Protein 1OSD (pdb70)

Secondary structure (DSSP, 8-state):
-EEEEEEE-TT--STTHHHHHHHHHHTSTTEEEEEEETTTTEEEEEEETTT--HHHHHHHHHHTT---EE--/-EEEEEEE-TT--STTHHHHHHHHHHTSTTEEEEEEETTTTEEEEEEETTT--HHHHHHHHHHHT---EE--

Radius of gyration: 18.26 Å; Cα contacts (8 Å, |Δi|>4): 284; chains: 2; bounding box: 33×36×48 Å

Nearest PDB structures (foldseek):
  1osd-assembly2_B  TM=9.958E-01  e=1.050E-13  Cupriavidus metallidurans
  3dxs-assembly1_X  TM=9.645E-01  e=1.449E-07  Arabidopsis thaliana
  2k1r-assembly1_A  TM=9.132E-01  e=8.625E-08  unclassified
  2l3m-assembly1_A  TM=9.568E-01  e=5.131E-06  Bacillus anthracis str. Ames
  7si6-assembly1_A  TM=9.306E-01  e=1.192E-05  Xenopus tropicalis

Solvent-accessible surface area: 8517 Å² total; per-residue (Å²): 79,104,79,84,19,35,0,31,0,87,36,0,78,60,110,62,2,14,94,52,0,74,140,11,0,58,175,31,143,12,28,85,124,2,64,33,62,102,152,73,111,14,0,36,0,29,6,35,68,86,135,12,47,51,115,120,0,24,119,16,0,42,100,38,50,44,82,20,64,88,87,220,40,110,56,82,15,32,0,35,0,94,38,0,69,63,116,68,6,14,104,61,0,76,135,21,0,53,178,27,144,25,25,98,119,4,67,38,61,104,148,76,75,32,0,41,0,30,3,40,52,86,132,10,46,40,132,102,0,32,133,18,0,46,102,50,51,41,89,21,65,46,122,224

CATH classification: 3.30.70.100

Structure (mmCIF, N/CA/C/O backbone):
data_1OSD
#
_entry.id   1OSD
#
_cell.length_a   43.810
_cell.length_b   52.612
_cell.length_c   60.006
_cell.angle_alpha   90.00
_cell.angle_beta   90.00
_cell.angle_gamma   90.00
#
_symmetry.space_group_name_H-M   'P 21 21 21'
#
loop_
_entity.id
_entity.type
_entity.pdbx_description
1 polymer 'hypothetical protein MerP'
2 water water
#
loop_
_atom_site.group_PDB
_atom_site.id
_atom_site.type_symbol
_atom_site.label_atom_id
_atom_site.label_alt_id
_atom_site.label_comp_id
_atom_site.label_asym_id
_atom_site.label_entity_id
_atom_site.label_seq_id
_atom_site.pdbx_PDB_ins_code
_atom_site.Cartn_x
_atom_site.Cartn_y
_atom_site.Cartn_z
_atom_site.occupancy
_atom_site.B_iso_or_equiv
_atom_site.auth_seq_id
_atom_site.auth_comp_id
_atom_site.auth_asym_id
_atom_site.auth_atom_id
_atom_site.pdbx_PDB_model_num
ATOM 1 N N . ALA A 1 1 ? -1.063 21.454 25.563 1.00 42.77 1 ALA A N 1
ATOM 2 C CA . ALA A 1 1 ? -0.618 21.190 26.945 1.00 42.40 1 ALA A CA 1
ATOM 3 C C . ALA A 1 1 ? 0.878 21.370 27.251 1.00 43.36 1 ALA A C 1
ATOM 4 O O . ALA A 1 1 ? 1.739 20.869 26.496 1.00 39.52 1 ALA A O 1
ATOM 6 N N . THR A 1 2 ? 1.141 21.912 28.485 1.00 42.77 2 THR A N 1
ATOM 7 C CA . THR A 1 2 ? 2.457 22.093 28.994 1.00 42.65 2 THR A CA 1
ATOM 8 C C . THR A 1 2 ? 3.149 20.747 29.279 1.00 41.26 2 THR A C 1
ATOM 9 O O . THR A 1 2 ? 2.621 19.880 29.976 1.00 41.60 2 THR A O 1
ATOM 13 N N . GLN A 1 3 ? 4.323 20.621 28.723 1.00 39.32 3 GLN A N 1
ATOM 14 C CA . GLN A 1 3 ? 5.145 19.427 28.852 1.00 39.03 3 GLN A CA 1
ATOM 15 C C . GLN A 1 3 ? 6.540 19.789 29.257 1.00 37.86 3 GLN A C 1
ATOM 16 O O . GLN A 1 3 ? 7.002 20.902 28.938 1.00 36.41 3 GLN A O 1
ATOM 22 N N . THR A 1 4 ? 7.193 18.861 29.976 1.00 37.25 4 THR A N 1
ATOM 23 C CA . THR A 1 4 ? 8.568 18.968 30.346 1.00 38.05 4 THR A CA 1
ATOM 24 C C . THR A 1 4 ? 9.331 17.721 29.893 1.00 39.08 4 THR A C 1
ATOM 25 O O . THR A 1 4 ? 9.015 16.602 30.234 1.00 40.31 4 THR A O 1
ATOM 29 N N . VAL A 1 5 ? 10.367 17.949 29.107 1.00 38.50 5 VAL A N 1
ATOM 30 C CA . VAL A 1 5 ? 11.208 16.888 28.579 1.00 35.84 5 VAL A CA 1
ATOM 31 C C . VAL A 1 5 ? 12.673 17.213 28.837 1.00 36.73 5 VAL A C 1
ATOM 32 O O . VAL A 1 5 ? 13.098 18.363 28.763 1.00 38.25 5 VAL A O 1
ATOM 36 N N . THR A 1 6 ? 13.437 16.170 29.168 1.00 37.46 6 THR A N 1
ATOM 37 C CA . THR A 1 6 ? 14.854 16.202 29.274 1.00 37.71 6 THR A CA 1
ATOM 38 C C . THR A 1 6 ? 15.541 15.558 28.076 1.00 37.16 6 THR A C 1
ATOM 39 O O . THR A 1 6 ? 15.328 14.389 27.734 1.00 34.58 6 THR A O 1
ATOM 43 N N . LEU A 1 7 ? 16.526 16.295 27.571 1.00 37.50 7 LEU A N 1
ATOM 44 C CA . LEU A 1 7 ? 17.224 15.891 26.367 1.00 36.87 7 LEU A CA 1
ATOM 45 C C . LEU A 1 7 ? 18.640 15.664 26.700 1.00 36.79 7 LEU A C 1
ATOM 46 O O . LEU A 1 7 ? 19.266 16.406 27.457 1.00 36.51 7 LEU A O 1
ATOM 51 N N . SER A 1 8 ? 19.155 14.583 26.140 1.00 35.07 8 SER A N 1
ATOM 52 C CA . SER A 1 8 ? 20.571 14.257 26.202 1.00 35.31 8 SER A CA 1
ATOM 53 C C . SER A 1 8 ? 21.264 14.868 25.018 1.00 34.96 8 SER A C 1
ATOM 54 O O . SER A 1 8 ? 20.883 14.584 23.891 1.00 32.49 8 SER A O 1
ATOM 59 N N . VAL A 1 9 ? 22.366 15.586 25.265 1.00 35.97 9 VAL A N 1
ATOM 60 C CA . VAL A 1 9 ? 23.071 16.256 24.141 1.00 35.81 9 VAL A CA 1
ATOM 61 C C . VAL A 1 9 ? 24.556 15.886 24.114 1.00 34.42 9 VAL A C 1
ATOM 62 O O . VAL A 1 9 ? 25.367 16.624 24.660 1.00 36.83 9 VAL A O 1
ATOM 66 N N . PRO A 1 10 ? 24.888 14.720 23.561 1.00 37.16 10 PRO A N 1
ATOM 67 C CA . PRO A 1 10 ? 26.239 14.131 23.768 1.00 38.67 10 PRO A CA 1
ATOM 68 C C . PRO A 1 10 ? 27.391 14.963 23.242 1.00 38.01 10 PRO A C 1
ATOM 69 O O . PRO A 1 10 ? 28.518 14.881 23.744 1.00 41.14 10 PRO A O 1
ATOM 73 N N . GLY A 1 11 ? 27.121 15.786 22.234 1.00 36.73 11 GLY A N 1
ATOM 74 C CA . GLY A 1 11 ? 28.100 16.718 21.760 1.00 36.90 11 GLY A CA 1
ATOM 75 C C . GLY A 1 11 ? 28.380 18.036 22.427 1.00 35.67 11 GLY A C 1
ATOM 76 O O . GLY A 1 11 ? 29.233 18.826 21.898 1.00 35.34 11 GLY A O 1
ATOM 77 N N . MET A 1 12 ? 27.668 18.303 23.502 1.00 36.24 12 MET A N 1
ATOM 78 C CA . MET A 1 12 ? 27.776 19.490 24.318 1.00 37.13 12 MET A CA 1
ATOM 79 C C . MET A 1 12 ? 29.043 19.434 25.230 1.00 37.64 12 MET A C 1
ATOM 80 O O . MET A 1 12 ? 28.967 19.241 26.445 1.00 36.72 12 MET A O 1
ATOM 88 N N . THR A 1 13 ? 30.215 19.568 24.595 1.00 37.33 13 THR A N 1
ATOM 89 C CA . THR A 1 13 ? 31.485 19.374 25.245 1.00 38.41 13 THR A CA 1
ATOM 90 C C . THR A 1 13 ? 32.349 20.628 25.349 1.00 36.78 13 THR A C 1
ATOM 91 O O . THR A 1 13 ? 33.429 20.555 25.912 1.00 37.06 13 THR A O 1
ATOM 95 N N . CYS A 1 14 ? 31.906 21.736 24.744 1.00 35.81 14 CYS A N 1
ATOM 96 C CA . CYS A 1 14 ? 32.678 22.975 24.658 1.00 35.61 14 CYS A CA 1
ATOM 97 C C . CYS A 1 14 ? 31.977 23.930 25.628 1.00 35.15 14 CYS A C 1
ATOM 98 O O . CYS A 1 14 ? 30.738 23.782 25.841 1.00 33.03 14 CYS A O 1
ATOM 101 N N . SER A 1 15 ? 32.769 24.841 26.228 1.00 32.01 15 SER A N 1
ATOM 102 C CA . SER A 1 15 ? 32.301 25.650 27.329 1.00 33.46 15 SER A CA 1
ATOM 103 C C . SER A 1 15 ? 31.092 26.526 26.995 1.00 35.18 15 SER A C 1
ATOM 104 O O . SER A 1 15 ? 30.342 26.756 27.872 1.00 35.61 15 SER A O 1
ATOM 107 N N . ALA A 1 16 ? 30.941 26.997 25.722 1.00 34.81 16 ALA A N 1
ATOM 108 C CA . ALA A 1 16 ? 29.825 27.842 25.378 1.00 36.02 16 ALA A CA 1
ATOM 109 C C . ALA A 1 16 ? 28.588 27.026 24.788 1.00 35.27 16 ALA A C 1
ATOM 110 O O . ALA A 1 16 ? 27.557 27.573 24.518 1.00 33.72 16 ALA A O 1
ATOM 112 N N . CYS A 1 17 ? 28.816 25.756 24.544 1.00 36.01 17 CYS A N 1
ATOM 113 C CA . CYS A 1 17 ? 27.883 24.792 23.974 1.00 37.55 17 CYS A CA 1
ATOM 114 C C . CYS A 1 17 ? 26.573 24.753 24.711 1.00 38.69 17 CYS A C 1
ATOM 115 O O . CYS A 1 17 ? 25.514 24.588 24.072 1.00 36.96 17 CYS A O 1
ATOM 118 N N . PRO A 1 18 ? 26.579 24.848 26.067 1.00 39.04 18 PRO A N 1
ATOM 119 C CA . PRO A 1 18 ? 25.271 24.950 26.778 1.00 38.39 18 PRO A CA 1
ATOM 120 C C . PRO A 1 18 ? 24.440 26.109 26.227 1.00 36.70 18 PRO A C 1
ATOM 121 O O . PRO A 1 18 ? 23.226 25.969 26.008 1.00 35.45 18 PRO A O 1
ATOM 125 N N . ILE A 1 19 ? 25.094 27.229 25.982 1.00 34.35 19 ILE A N 1
ATOM 126 C CA . ILE A 1 19 ? 24.366 28.387 25.521 1.00 36.16 19 ILE A CA 1
ATOM 127 C C . ILE A 1 19 ? 23.937 28.306 24.068 1.00 35.35 19 ILE A C 1
ATOM 128 O O . ILE A 1 19 ? 22.840 28.767 23.709 1.00 35.71 19 ILE A O 1
ATOM 133 N N . THR A 1 20 ? 24.727 27.623 23.292 1.00 34.57 20 THR A N 1
ATOM 134 C CA . THR A 1 20 ? 24.441 27.384 21.922 1.00 35.07 20 THR A CA 1
ATOM 135 C C . THR A 1 20 ? 23.138 26.624 21.865 1.00 34.56 20 THR A C 1
ATOM 136 O O . THR A 1 20 ? 22.275 26.924 21.025 1.00 36.55 20 THR A O 1
ATOM 140 N N . VAL A 1 21 ? 22.995 25.652 22.732 1.00 35.20 21 VAL A N 1
ATOM 141 C CA . VAL A 1 21 ? 21.865 24.699 22.726 1.00 34.81 21 VAL A CA 1
ATOM 142 C C . VAL A 1 21 ? 20.625 25.395 23.257 1.00 36.17 21 VAL A C 1
ATOM 143 O O . VAL A 1 21 ? 19.577 25.352 22.634 1.00 37.46 21 VAL A O 1
ATOM 147 N N . LYS A 1 22 ? 20.793 26.136 24.358 1.00 35.56 22 LYS A N 1
ATOM 148 C CA . LYS A 1 22 ? 19.793 26.835 25.002 1.00 33.03 22 LYS A CA 1
ATOM 149 C C . LYS A 1 22 ? 19.190 27.795 23.966 1.00 35.17 22 LYS A C 1
ATOM 150 O O . LYS A 1 22 ? 17.975 27.791 23.785 1.00 38.37 22 LYS A O 1
ATOM 156 N N . LYS A 1 23 ? 19.998 28.638 23.335 1.00 35.77 23 LYS A N 1
ATOM 157 C CA . LYS A 1 23 ? 19.520 29.568 22.315 1.00 38.13 23 LYS A CA 1
ATOM 158 C C . LYS A 1 23 ? 18.692 28.873 21.221 1.00 38.57 23 LYS A C 1
ATOM 159 O O . LYS A 1 23 ? 17.532 29.258 20.950 1.00 35.96 23 LYS A O 1
ATOM 165 N N . ALA A 1 24 ? 19.299 27.840 20.605 1.00 35.91 24 ALA A N 1
ATOM 166 C CA . ALA A 1 24 ? 18.572 27.069 19.591 1.00 35.97 24 ALA A CA 1
ATOM 167 C C . ALA A 1 24 ? 17.227 26.558 20.022 1.00 35.28 24 ALA A C 1
ATOM 168 O O . ALA A 1 24 ? 16.206 26.775 19.307 1.00 38.68 24 ALA A O 1
ATOM 170 N N . ILE A 1 25 ? 17.076 26.092 21.254 1.00 34.70 25 ILE A N 1
ATOM 171 C CA . ILE A 1 25 ? 15.748 25.611 21.663 1.00 34.46 25 ILE A CA 1
ATOM 172 C C . ILE A 1 25 ? 14.767 26.728 21.938 1.00 34.42 25 ILE A C 1
ATOM 173 O O . ILE A 1 25 ? 13.607 26.691 21.568 1.00 30.17 25 ILE A O 1
ATOM 182 N N . SER A 1 26 ? 15.288 27.756 22.586 1.00 38.21 26 SER A N 1
ATOM 183 C CA . SER A 1 26 ? 14.487 28.839 23.080 1.00 39.83 26 SER A CA 1
ATOM 184 C C . SER A 1 26 ? 13.829 29.596 21.920 1.00 41.34 26 SER A C 1
ATOM 185 O O . SER A 1 26 ? 12.760 30.176 22.100 1.00 40.43 26 SER A O 1
ATOM 188 N N . LYS A 1 27 ? 14.489 29.603 20.753 1.00 43.64 27 LYS A N 1
ATOM 189 C CA . LYS A 1 27 ? 13.919 30.161 19.520 1.00 45.47 27 LYS A CA 1
ATOM 190 C C . LYS A 1 27 ? 12.676 29.415 19.010 1.00 44.68 27 LYS A C 1
ATOM 191 O O . LYS A 1 27 ? 11.909 29.985 18.229 1.00 45.94 27 LYS A O 1
ATOM 197 N N . VAL A 1 28 ? 12.463 28.171 19.427 1.00 41.52 28 VAL A N 1
ATOM 198 C CA . VAL A 1 28 ? 11.320 27.368 18.959 1.00 41.89 28 VAL A CA 1
ATOM 199 C C . VAL A 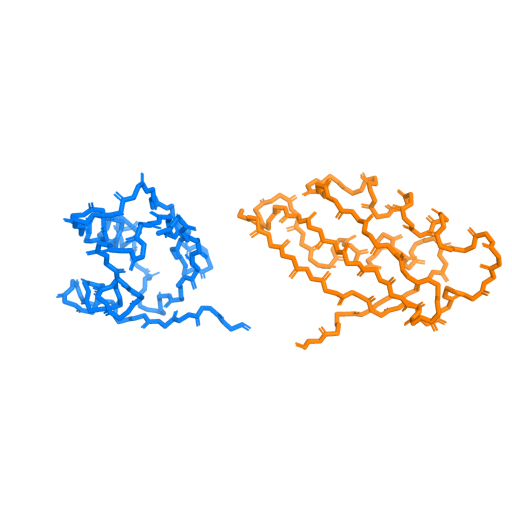1 28 ? 10.048 27.878 19.547 1.00 42.43 28 VAL A C 1
ATOM 200 O O . VAL A 1 28 ? 9.899 27.918 20.755 1.00 39.53 28 VAL A O 1
ATOM 204 N N . GLU A 1 29 ? 9.186 28.346 18.650 1.00 42.52 29 GLU A N 1
ATOM 205 C CA . GLU A 1 29 ? 7.868 28.829 19.021 1.00 42.78 29 GLU A CA 1
ATOM 206 C C . GLU A 1 29 ? 7.144 27.729 19.843 1.00 42.09 29 GLU A C 1
ATOM 207 O O . GLU A 1 29 ? 6.995 26.568 19.395 1.00 41.29 29 GLU A O 1
ATOM 213 N N . GLY A 1 30 ? 6.825 28.125 21.065 1.00 39.09 30 GLY A N 1
ATOM 214 C CA . GLY A 1 30 ? 5.943 27.350 21.919 1.00 40.70 30 GLY A CA 1
ATOM 215 C C . GLY A 1 30 ? 6.731 26.833 23.089 1.00 39.40 30 GLY A C 1
ATOM 216 O O . GLY A 1 30 ? 6.181 26.263 24.006 1.00 36.08 30 GLY A O 1
ATOM 217 N N . VAL A 1 31 ? 8.050 27.082 23.060 1.00 40.63 31 VAL A N 1
ATOM 218 C CA . VAL A 1 31 ? 8.859 26.798 24.228 1.00 39.86 31 VAL A CA 1
ATOM 219 C C . VAL A 1 31 ? 8.818 27.946 25.285 1.00 40.07 31 VAL A C 1
ATOM 220 O O . VAL A 1 31 ? 8.932 29.137 24.973 1.00 40.28 31 VAL A O 1
ATOM 224 N N . SER A 1 32 ? 8.707 27.535 26.542 1.00 39.93 32 SER A N 1
ATOM 225 C CA . SER A 1 32 ? 8.623 28.397 27.748 1.00 41.26 32 SER A CA 1
ATOM 226 C C . SER A 1 32 ? 9.890 28.583 28.540 1.00 40.90 32 SER A C 1
ATOM 227 O O . SER A 1 32 ? 10.063 29.627 29.202 1.00 40.83 32 SER A O 1
ATOM 230 N N . LYS A 1 33 ? 10.682 27.539 28.596 1.00 39.03 33 LYS A N 1
ATOM 231 C CA . LYS A 1 33 ? 11.822 27.507 29.513 1.00 41.25 33 LYS A CA 1
ATOM 232 C C . LYS A 1 33 ? 12.768 26.421 29.024 1.00 40.75 33 LYS A C 1
ATOM 233 O O . LYS A 1 33 ? 12.304 25.322 28.628 1.00 41.52 33 LYS A O 1
ATOM 239 N N . VAL A 1 34 ? 14.045 26.786 28.970 1.00 39.58 34 VAL A N 1
ATOM 240 C CA . VAL A 1 34 ? 15.146 25.891 28.720 1.00 39.77 34 VAL A CA 1
ATOM 241 C C . VAL A 1 34 ? 16.292 26.090 29.738 1.00 39.84 34 VAL A C 1
ATOM 242 O O . VAL A 1 34 ? 16.842 27.219 29.945 1.00 40.50 34 VAL A O 1
ATOM 246 N N . ASP A 1 35 ? 16.634 25.001 30.428 1.00 38.64 35 ASP A N 1
ATOM 247 C 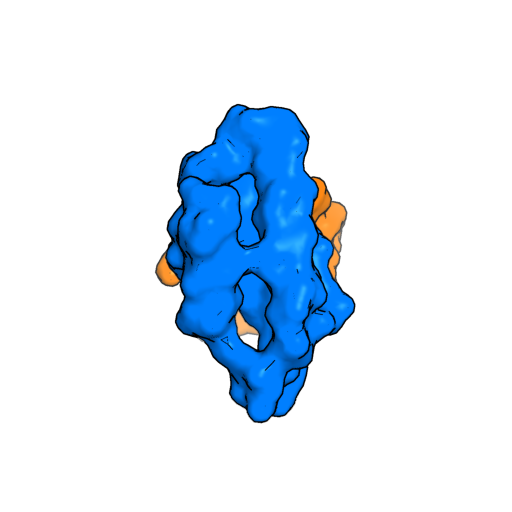CA . ASP A 1 35 ? 17.831 25.043 31.267 1.00 37.05 35 ASP A CA 1
ATOM 248 C C . ASP A 1 35 ? 18.771 23.937 30.825 1.00 35.29 35 ASP A C 1
ATOM 249 O O . ASP A 1 35 ? 18.356 22.761 30.677 1.00 34.54 35 ASP A O 1
ATOM 254 N N . VAL A 1 36 ? 20.037 24.289 30.709 1.00 34.46 36 VAL A N 1
ATOM 255 C CA . VAL A 1 36 ? 21.056 23.372 30.207 1.00 33.92 36 VAL A CA 1
ATOM 256 C C . VAL A 1 36 ? 22.052 23.088 31.283 1.00 33.70 36 VAL A C 1
ATOM 257 O O . VAL A 1 36 ? 22.420 23.999 32.022 1.00 35.44 36 VAL A O 1
ATOM 261 N N . THR A 1 37 ? 22.603 21.903 31.245 1.00 34.22 37 THR A N 1
ATOM 262 C CA . THR A 1 37 ? 23.647 21.453 32.199 1.00 35.24 37 THR A CA 1
ATOM 263 C C . THR A 1 37 ? 24.797 20.823 31.513 1.00 35.31 37 THR A C 1
ATOM 264 O O . THR A 1 37 ? 24.689 19.779 30.815 1.00 32.96 37 THR A O 1
ATOM 268 N N . PHE A 1 38 ? 25.927 21.505 31.630 1.00 34.92 38 PHE A N 1
ATOM 269 C CA . PHE A 1 38 ? 27.174 21.061 30.944 1.00 35.12 38 PHE A CA 1
ATOM 270 C C . PHE A 1 38 ? 27.627 19.675 31.482 1.00 33.99 38 PHE A C 1
ATOM 271 O O . PHE A 1 38 ? 27.945 18.763 30.708 1.00 34.45 38 PHE A O 1
ATOM 279 N N . GLU A 1 39 ? 27.618 19.515 32.796 1.00 31.49 39 GLU A N 1
ATOM 280 C CA . GLU A 1 39 ? 28.163 18.373 33.374 1.00 33.88 39 GLU A CA 1
ATOM 281 C C . GLU A 1 39 ? 27.476 17.105 32.842 1.00 35.03 39 GLU A C 1
ATOM 282 O O . GLU A 1 39 ? 28.121 16.159 32.573 1.00 34.35 39 GLU A O 1
ATOM 288 N N . THR A 1 40 ? 26.166 17.130 32.698 1.00 34.79 40 THR A N 1
ATOM 289 C CA . THR A 1 40 ? 25.414 15.924 32.359 1.00 36.55 40 THR A CA 1
ATOM 290 C C . THR A 1 40 ? 24.922 16.051 30.946 1.00 36.24 40 THR A C 1
ATOM 291 O O . THR A 1 40 ? 24.125 15.265 30.548 1.00 37.21 40 THR A O 1
ATOM 295 N N . ARG A 1 41 ? 25.454 17.006 30.189 1.00 34.88 41 ARG A N 1
ATOM 296 C CA . ARG A 1 41 ? 25.147 17.131 28.775 1.00 34.95 41 ARG A CA 1
ATOM 297 C C . ARG A 1 41 ? 23.677 16.993 28.561 1.00 35.71 41 ARG A C 1
ATOM 298 O O . ARG A 1 41 ? 23.191 16.161 27.789 1.00 33.27 41 ARG A O 1
ATOM 306 N N . GLN A 1 42 ? 22.926 17.834 29.289 1.00 36.17 42 GLN A N 1
ATOM 307 C CA . GLN A 1 42 ? 21.526 17.804 29.088 1.00 36.04 42 GLN A CA 1
ATOM 308 C C . GLN A 1 42 ? 20.816 19.155 29.026 1.00 36.95 42 GLN A C 1
ATOM 309 O O . GLN A 1 42 ? 21.425 20.203 29.358 1.00 32.44 42 GLN A O 1
ATOM 315 N N . ALA A 1 43 ? 19.620 19.157 28.427 1.00 35.29 43 ALA A N 1
ATOM 316 C CA . ALA A 1 43 ? 18.703 20.340 28.371 1.00 35.82 43 ALA A CA 1
ATOM 317 C C . ALA A 1 43 ? 17.311 19.899 28.775 1.00 36.68 43 ALA A C 1
ATOM 318 O O . ALA A 1 43 ? 16.811 18.861 28.238 1.00 39.38 43 ALA A O 1
ATOM 320 N N . VAL A 1 44 ? 16.673 20.650 29.723 1.00 36.10 44 VAL A N 1
ATOM 321 C CA . VAL A 1 44 ? 15.335 20.402 30.250 1.00 38.44 44 VAL A CA 1
ATOM 322 C C . VAL A 1 44 ? 14.437 21.522 29.667 1.00 38.01 44 VAL A C 1
ATOM 323 O O . VAL A 1 44 ? 14.674 22.734 29.917 1.00 35.61 44 VAL A O 1
ATOM 327 N N . VAL A 1 45 ? 13.450 21.116 28.854 1.00 38.83 45 VAL A N 1
ATOM 328 C CA . VAL A 1 45 ? 12.657 22.035 28.036 1.00 37.62 45 VAL A CA 1
ATOM 329 C C . VAL A 1 45 ? 11.243 21.895 28.431 1.00 38.41 45 VAL A C 1
ATOM 330 O O . VAL A 1 45 ? 10.696 20.795 28.451 1.00 39.36 45 VAL A O 1
ATOM 334 N N . THR A 1 46 ? 10.656 23.028 28.803 1.00 38.22 46 THR A N 1
ATOM 335 C CA . THR A 1 46 ? 9.229 23.144 29.125 1.00 36.81 46 THR A CA 1
ATOM 336 C C . THR A 1 46 ? 8.548 23.861 27.918 1.00 36.79 46 THR A C 1
ATOM 337 O O . THR A 1 46 ? 8.994 24.906 27.431 1.00 32.82 46 THR A O 1
ATOM 341 N N . PHE A 1 47 ? 7.524 23.221 27.410 1.00 35.63 47 PHE A N 1
ATOM 342 C CA . PHE A 1 47 ? 6.966 23.676 26.151 1.00 36.80 47 PHE A CA 1
ATOM 343 C C . PHE A 1 47 ? 5.486 23.295 26.030 1.00 35.94 47 PHE A C 1
ATOM 344 O O . PHE A 1 47 ? 4.942 22.382 26.756 1.00 34.03 47 PHE A O 1
ATOM 352 N N . ASP A 1 48 ? 4.846 23.951 25.043 1.00 37.31 48 ASP A N 1
ATOM 353 C CA . ASP A 1 48 ? 3.464 23.639 24.751 1.00 36.30 48 ASP A CA 1
ATOM 354 C C . ASP A 1 48 ? 3.295 22.703 23.582 1.00 37.58 48 ASP A C 1
ATOM 355 O O . ASP A 1 48 ? 3.656 23.074 22.478 1.00 38.01 48 ASP A O 1
ATOM 360 N N . ASP A 1 49 ? 2.780 21.495 23.850 1.00 36.84 49 ASP A N 1
ATOM 361 C CA . ASP A 1 49 ? 2.727 20.389 22.922 1.00 38.46 49 ASP A CA 1
ATOM 362 C C . ASP A 1 49 ? 1.654 20.527 21.829 1.00 37.76 49 ASP A C 1
ATOM 363 O O . ASP A 1 49 ? 1.645 19.758 20.857 1.00 35.53 49 ASP A O 1
ATOM 368 N N . ALA A 1 50 ? 0.829 21.577 21.984 1.00 36.08 50 ALA A N 1
ATOM 369 C CA . ALA A 1 50 ? -0.027 22.052 20.963 1.00 37.03 50 ALA A CA 1
ATOM 370 C C . ALA A 1 50 ? 0.679 22.920 19.970 1.00 37.38 50 ALA A C 1
ATOM 371 O O . ALA A 1 50 ? 0.076 23.182 18.911 1.00 39.78 50 ALA A O 1
ATOM 373 N N . LYS A 1 51 ? 1.844 23.448 20.332 1.00 35.90 51 LYS A N 1
ATOM 374 C CA . LYS A 1 51 ? 2.610 24.404 19.496 1.00 37.24 51 LYS A CA 1
ATOM 375 C C . LYS A 1 51 ? 3.849 23.809 18.896 1.00 37.49 51 LYS A C 1
ATOM 376 O O . LYS A 1 51 ? 4.328 24.275 17.807 1.00 39.16 51 LYS A O 1
ATOM 386 N N . THR A 1 52 ? 4.424 22.828 19.600 1.00 36.89 52 THR A N 1
ATOM 387 C CA . THR A 1 52 ? 5.621 22.179 19.136 1.00 36.46 52 THR A CA 1
ATOM 388 C C . THR A 1 52 ? 5.750 20.780 19.706 1.00 36.63 52 THR A C 1
ATOM 389 O O . THR A 1 52 ? 4.840 20.302 20.404 1.00 35.77 52 THR A O 1
ATOM 393 N N . SER A 1 53 ? 6.855 20.095 19.405 1.00 36.61 53 SER A N 1
ATOM 394 C CA . SER A 1 53 ? 7.009 18.701 19.855 1.00 36.83 53 SER A CA 1
ATOM 395 C C . SER A 1 53 ? 8.441 18.322 20.059 1.00 36.57 53 SER A C 1
ATOM 396 O O . SER A 1 53 ? 9.345 19.079 19.700 1.00 36.07 53 SER A O 1
ATOM 399 N N . VAL A 1 54 ? 8.679 17.153 20.635 1.00 36.76 54 VAL A N 1
ATOM 400 C CA . VAL A 1 54 ? 10.017 16.718 20.967 1.00 38.84 54 VAL A CA 1
ATOM 401 C C . VAL A 1 54 ? 10.863 16.595 19.717 1.00 39.66 54 VAL A C 1
ATOM 402 O O . VAL A 1 54 ? 12.074 16.937 19.759 1.00 41.65 54 VAL A O 1
ATOM 406 N N . GLN A 1 55 ? 10.260 16.130 18.615 1.00 40.09 55 GLN A N 1
ATOM 407 C CA . GLN A 1 55 ? 10.967 16.032 17.365 1.00 41.04 55 GLN A CA 1
ATOM 408 C C . GLN A 1 55 ? 11.404 17.380 16.818 1.00 39.24 55 GLN A C 1
ATOM 409 O O . GLN A 1 55 ? 12.479 17.501 16.294 1.00 36.60 55 GLN A O 1
ATOM 415 N N . LYS A 1 56 ? 10.569 18.409 16.962 1.00 38.17 56 LYS A N 1
ATOM 416 C CA . LYS A 1 56 ? 10.946 19.720 16.523 1.00 37.41 56 LYS A CA 1
ATOM 417 C C . LYS A 1 56 ? 12.048 20.262 17.403 1.00 35.79 56 LYS A C 1
ATOM 418 O O . LYS A 1 56 ? 12.868 21.023 16.959 1.00 33.21 56 LYS A O 1
ATOM 424 N N . LEU A 1 57 ? 12.054 19.942 18.685 1.00 35.77 57 LEU A N 1
ATOM 425 C CA . LEU A 1 57 ? 13.153 20.316 19.565 1.00 35.56 57 LEU A CA 1
ATOM 426 C C . LEU A 1 57 ? 14.514 19.646 19.231 1.00 35.40 57 LEU A C 1
ATOM 427 O O . LEU A 1 57 ? 15.611 20.259 19.175 1.00 30.12 57 LEU A O 1
ATOM 432 N N . THR A 1 58 ? 14.436 18.350 19.001 1.00 37.30 58 THR A N 1
ATOM 433 C CA . THR A 1 58 ? 15.664 17.619 18.698 1.00 36.98 58 THR A CA 1
ATOM 434 C C . THR A 1 58 ? 16.145 18.024 17.286 1.00 37.87 58 THR A C 1
ATOM 435 O O . THR A 1 58 ? 17.374 18.050 17.046 1.00 38.34 58 THR A O 1
ATOM 439 N N . LYS A 1 59 ? 15.229 18.416 16.376 1.00 38.63 59 LYS A N 1
ATOM 440 C CA . LYS A 1 59 ? 15.679 19.004 15.103 1.00 36.72 59 LYS A CA 1
ATOM 441 C C . LYS A 1 59 ? 16.356 20.328 15.393 1.00 36.84 59 LYS A C 1
ATOM 442 O O . LYS A 1 59 ? 17.390 20.609 14.874 1.00 38.52 59 LYS A O 1
ATOM 448 N N . ALA A 1 60 ? 15.821 21.189 16.237 1.00 36.41 60 ALA A N 1
ATOM 449 C CA . ALA A 1 60 ? 16.495 22.453 16.429 1.00 37.34 60 ALA A CA 1
ATOM 450 C C . ALA A 1 60 ? 17.969 22.282 16.901 1.00 36.15 60 ALA A C 1
ATOM 451 O O . ALA A 1 60 ? 18.876 23.113 16.589 1.00 34.31 60 ALA A O 1
ATOM 453 N N . THR A 1 61 ? 18.188 21.312 17.815 1.00 35.87 61 THR A N 1
ATOM 454 C CA . THR A 1 61 ? 19.528 21.105 18.416 1.00 35.67 61 THR A CA 1
ATOM 455 C C . THR A 1 61 ? 20.455 20.550 17.349 1.00 35.08 61 THR A C 1
ATOM 456 O O . THR A 1 61 ? 21.622 21.027 17.192 1.00 31.69 61 THR A O 1
ATOM 460 N N . ALA A 1 62 ? 19.919 19.629 16.537 1.00 33.61 62 ALA A N 1
ATOM 461 C CA . ALA A 1 62 ? 20.818 18.981 15.522 1.00 33.98 62 ALA A CA 1
ATOM 462 C C . ALA A 1 62 ? 21.235 20.029 14.502 1.00 34.39 62 ALA A C 1
ATOM 463 O O . ALA A 1 62 ? 22.420 20.155 14.136 1.00 35.75 62 ALA A O 1
ATOM 465 N N . ASP A 1 63 ? 20.297 20.894 14.147 1.00 36.14 63 ASP A N 1
ATOM 466 C CA . ASP A 1 63 ? 20.570 22.026 13.248 1.00 36.35 63 ASP A CA 1
ATOM 467 C C . ASP A 1 63 ? 21.726 22.876 13.744 1.00 36.73 63 ASP A C 1
ATOM 468 O O . ASP A 1 63 ? 22.647 23.297 12.968 1.00 37.45 63 ASP A O 1
ATOM 473 N N . ALA A 1 64 ? 21.731 23.113 15.064 1.00 32.38 64 ALA A N 1
ATOM 474 C CA . ALA A 1 64 ? 22.747 23.903 15.637 1.00 33.37 64 ALA A CA 1
ATOM 475 C C . ALA A 1 64 ? 24.049 23.149 15.839 1.00 32.33 64 ALA A C 1
ATOM 476 O O . ALA A 1 64 ? 25.018 23.751 16.323 1.00 33.84 64 ALA A O 1
ATOM 478 N N . GLY A 1 65 ? 24.046 21.837 15.557 1.00 33.86 65 GLY A N 1
ATOM 479 C CA . GLY A 1 65 ? 25.282 21.066 15.576 1.00 34.96 65 GLY A CA 1
ATOM 480 C C . GLY A 1 65 ? 25.302 19.930 16.557 1.00 34.76 65 GLY A C 1
ATOM 481 O O . GLY A 1 65 ? 26.236 19.129 16.504 1.00 37.37 65 GLY A O 1
ATOM 482 N N . TYR A 1 66 ? 24.269 19.833 17.427 1.00 34.76 66 TYR A N 1
ATOM 483 C CA . TYR A 1 66 ? 24.252 19.012 18.589 1.00 32.98 66 TYR A CA 1
ATOM 484 C C . TYR A 1 66 ? 22.952 18.186 18.647 1.00 34.49 66 TYR A C 1
ATOM 485 O O . TYR A 1 66 ? 22.000 18.495 19.386 1.00 34.02 66 TYR A O 1
ATOM 494 N N . PRO A 1 67 ? 22.921 17.115 17.842 1.00 36.44 67 PRO A N 1
ATOM 495 C CA . PRO A 1 67 ? 21.799 16.182 17.808 1.00 38.02 67 PRO A CA 1
ATOM 496 C C . PRO A 1 67 ? 21.442 15.717 19.231 1.00 37.20 67 PRO A C 1
ATOM 497 O O . PRO A 1 67 ? 22.356 15.612 19.994 1.00 38.73 67 PRO A O 1
ATOM 501 N N . SER A 1 68 ? 20.175 15.447 19.539 1.00 36.83 68 SER A N 1
ATOM 502 C CA . SER A 1 68 ? 19.796 15.036 20.883 1.00 34.33 68 SER A CA 1
ATOM 503 C C . SER A 1 68 ? 18.660 14.031 20.805 1.00 34.37 68 SER A C 1
ATOM 504 O O . SER A 1 68 ? 18.177 13.794 19.757 1.00 36.65 68 SER A O 1
ATOM 507 N N . SER A 1 69 ? 18.354 13.374 21.921 1.00 35.07 69 SER A N 1
ATOM 508 C CA . SER A 1 69 ? 17.303 12.387 22.137 1.00 34.45 69 SER A CA 1
ATOM 509 C C . SER A 1 69 ? 16.795 12.585 23.551 1.00 34.87 69 SER A C 1
ATOM 510 O O . SER A 1 69 ? 17.402 13.225 24.342 1.00 33.09 69 SER A O 1
ATOM 513 N N . VAL A 1 70 ? 15.667 11.985 23.872 1.00 36.59 70 VAL A N 1
ATOM 514 C CA . VAL A 1 70 ? 15.091 11.960 25.267 1.00 38.10 70 VAL A CA 1
ATOM 515 C C . VAL A 1 70 ? 16.079 11.241 26.137 1.00 39.01 70 VAL A C 1
ATOM 516 O O . VAL A 1 70 ? 16.583 10.224 25.726 1.00 36.14 70 VAL A O 1
ATOM 520 N N . LYS A 1 71 ? 16.367 11.795 27.319 1.00 39.52 71 LYS A N 1
ATOM 521 C CA . LYS A 1 71 ? 17.234 11.227 28.256 1.00 40.64 71 LYS A CA 1
ATOM 522 C C . LYS A 1 71 ? 16.795 9.801 28.623 1.00 40.83 71 LYS A C 1
ATOM 523 O O . LYS A 1 71 ? 15.588 9.525 28.751 1.00 40.61 71 LYS A O 1
ATOM 533 N N . GLN A 1 72 ? 17.777 8.920 28.796 1.00 40.34 72 GLN A N 1
ATOM 534 C CA . GLN A 1 72 ? 17.470 7.532 29.126 1.00 42.02 72 GLN A CA 1
ATOM 535 C C . GLN A 1 72 ? 17.168 7.283 30.608 1.00 42.34 72 GLN A C 1
ATOM 536 O O . GLN A 1 72 ? 16.423 6.336 30.949 1.00 40.63 72 GLN A O 1
ATOM 543 N N . ALA B 1 1 ? 17.689 19.717 38.646 1.00 48.26 1 ALA B N 1
ATOM 544 C CA . ALA B 1 1 ? 16.502 19.253 37.793 1.00 49.02 1 ALA B CA 1
ATOM 545 C C . ALA B 1 1 ? 15.626 18.182 38.439 1.00 48.25 1 ALA B C 1
ATOM 546 O O . ALA B 1 1 ? 16.134 17.189 38.989 1.00 48.95 1 ALA B O 1
ATOM 548 N N . THR B 1 2 ? 14.312 18.348 38.301 1.00 46.59 2 THR B N 1
ATOM 549 C CA . THR B 1 2 ? 13.371 17.492 38.987 1.00 46.36 2 THR B CA 1
ATOM 550 C C . THR B 1 2 ? 13.370 16.173 38.319 1.00 44.38 2 THR B C 1
ATOM 551 O O . THR B 1 2 ? 13.178 16.105 37.105 1.00 42.48 2 THR B O 1
ATOM 555 N N . GLN B 1 3 ? 13.447 15.127 39.129 1.00 42.88 3 GLN B N 1
ATOM 556 C CA . GLN B 1 3 ? 13.56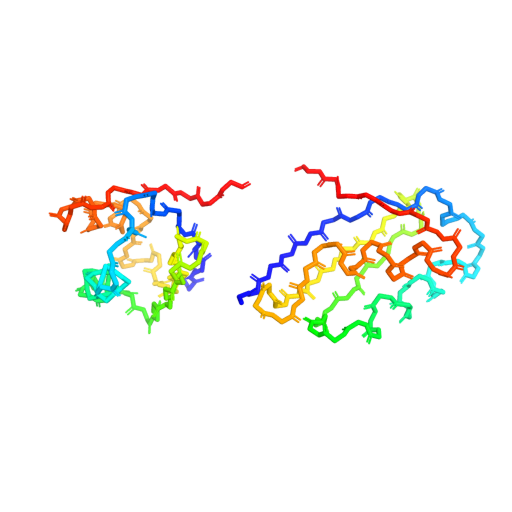3 13.738 38.604 1.00 39.98 3 GLN B CA 1
ATOM 557 C C . GLN B 1 3 ? 12.758 12.831 39.494 1.00 38.75 3 GLN B C 1
ATOM 558 O O . GLN B 1 3 ? 12.684 13.053 40.701 1.00 36.96 3 GLN B O 1
ATOM 564 N N . THR B 1 4 ? 12.072 11.862 38.916 1.00 36.42 4 THR B N 1
ATOM 565 C CA . THR B 1 4 ? 11.405 10.883 39.771 1.00 34.76 4 THR B CA 1
ATOM 566 C C . THR B 1 4 ? 12.004 9.480 39.545 1.00 34.47 4 THR B C 1
ATOM 567 O O . THR B 1 4 ? 12.232 9.034 38.338 1.00 33.98 4 THR B O 1
ATOM 571 N N . VAL B 1 5 ? 12.315 8.803 40.665 1.00 32.32 5 VAL B N 1
ATOM 572 C CA . VAL B 1 5 ? 12.838 7.446 40.608 1.00 31.67 5 VAL B CA 1
ATOM 573 C C . VAL B 1 5 ? 12.034 6.511 41.543 1.00 33.41 5 VAL B C 1
ATOM 574 O O . VAL B 1 5 ? 11.555 6.897 42.643 1.00 33.88 5 VAL B O 1
ATOM 581 N N . THR B 1 6 ? 11.873 5.270 41.098 1.00 34.35 6 THR B N 1
ATOM 582 C CA . THR B 1 6 ? 11.343 4.223 41.983 1.00 35.82 6 THR B CA 1
ATOM 583 C C . THR B 1 6 ? 12.499 3.373 42.649 1.00 34.69 6 THR B C 1
ATOM 584 O O . THR B 1 6 ? 13.381 2.794 41.920 1.00 36.19 6 THR B O 1
ATOM 588 N N . LEU B 1 7 ? 12.486 3.254 43.977 1.00 34.37 7 LEU B N 1
ATOM 589 C CA . LEU B 1 7 ? 13.447 2.454 44.684 1.00 33.97 7 LEU B CA 1
ATOM 590 C C . LEU B 1 7 ? 12.784 1.167 45.254 1.00 34.82 7 LEU B C 1
ATOM 591 O O . LEU B 1 7 ? 11.762 1.225 45.844 1.00 30.78 7 LEU B O 1
ATOM 596 N N . SER B 1 8 ? 13.401 0.016 45.042 1.00 36.76 8 SER B N 1
ATOM 597 C CA . SER B 1 8 ? 12.964 -1.232 45.671 1.00 37.19 8 SER B CA 1
ATOM 598 C C . SER B 1 8 ? 13.645 -1.258 47.026 1.00 36.38 8 SER B C 1
ATOM 599 O O . SER B 1 8 ? 14.874 -1.017 47.068 1.00 37.26 8 SER B O 1
ATOM 602 N N . VAL B 1 9 ? 12.893 -1.631 48.075 1.00 35.51 9 VAL B N 1
ATOM 603 C CA . VAL B 1 9 ? 13.392 -1.586 49.495 1.00 36.62 9 VAL B CA 1
ATOM 604 C C . VAL B 1 9 ? 12.899 -2.840 50.172 1.00 35.61 9 VAL B C 1
ATOM 605 O O . VAL B 1 9 ? 11.929 -2.811 50.859 1.00 36.90 9 VAL B O 1
ATOM 609 N N . PRO B 1 10 ? 13.510 -3.970 49.811 1.00 36.00 10 PRO B N 1
ATOM 610 C CA . PRO B 1 10 ? 12.945 -5.311 50.057 1.00 35.45 10 PRO B CA 1
ATOM 611 C C . PRO B 1 10 ? 12.855 -5.572 51.522 1.00 35.62 10 PRO B C 1
ATOM 612 O O . PRO B 1 10 ? 12.046 -6.380 51.870 1.00 37.22 10 PRO B O 1
ATOM 616 N N . GLY B 1 11 ? 13.651 -4.911 52.353 1.00 34.82 11 GLY B N 1
ATOM 617 C CA . GLY B 1 11 ? 13.528 -5.073 53.785 1.00 34.24 11 GLY B CA 1
ATOM 618 C C . GLY B 1 11 ? 12.368 -4.345 54.421 1.00 34.86 11 GLY B C 1
ATOM 619 O O . GLY B 1 11 ? 12.186 -4.426 55.695 1.00 32.49 11 GLY B O 1
ATOM 620 N N . MET B 1 12 ? 11.663 -3.523 53.612 1.00 34.37 12 MET B N 1
ATOM 621 C CA . MET B 1 12 ? 10.460 -2.739 54.141 1.00 35.17 12 MET B CA 1
ATOM 622 C C . MET B 1 12 ? 9.208 -3.577 54.361 1.00 35.00 12 MET B C 1
ATOM 623 O O . MET B 1 12 ? 8.148 -3.330 53.827 1.00 38.97 12 MET B O 1
ATOM 632 N N . THR B 1 13 ? 9.311 -4.557 55.246 1.00 36.34 13 THR B N 1
ATOM 633 C CA . THR B 1 13 ? 8.261 -5.466 55.554 1.00 31.80 13 THR B CA 1
ATOM 634 C C . THR B 1 13 ? 7.513 -5.302 56.872 1.00 34.87 13 THR B C 1
ATOM 635 O O . THR B 1 13 ? 6.400 -5.843 57.023 1.00 34.01 13 THR B O 1
ATOM 639 N N . CYS B 1 14 ? 8.044 -4.618 57.851 1.00 35.66 14 CYS B N 1
ATOM 640 C CA . CYS B 1 14 ? 7.328 -4.571 59.103 1.00 37.31 14 CYS B CA 1
ATOM 641 C C . CYS B 1 14 ? 6.234 -3.412 59.034 1.00 37.59 14 CYS B C 1
ATOM 642 O O . CYS B 1 14 ? 6.436 -2.452 58.228 1.00 38.97 14 CYS B O 1
ATOM 645 N N . SER B 1 15 ? 5.210 -3.482 59.905 1.00 36.00 15 SER B N 1
ATOM 646 C CA . SER B 1 15 ? 4.095 -2.535 60.011 1.00 35.53 15 SER B CA 1
ATOM 647 C C . SER B 1 15 ? 4.532 -1.112 59.972 1.00 36.41 15 SER B C 1
ATOM 648 O O . SER B 1 15 ? 4.038 -0.316 59.183 1.00 34.29 15 SER B O 1
ATOM 653 N N 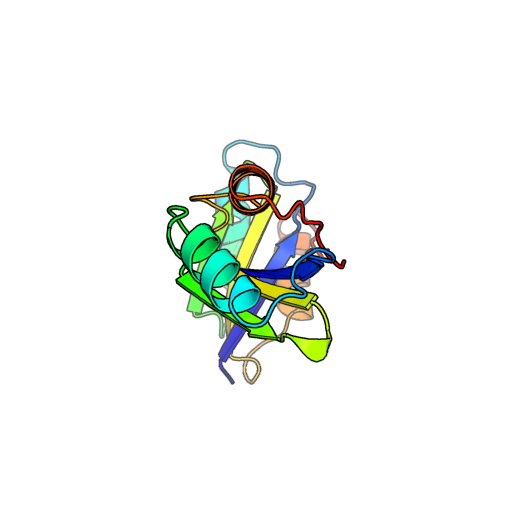. ALA B 1 16 ? 5.511 -0.817 60.809 1.00 37.16 16 ALA B N 1
ATOM 654 C CA . ALA B 1 16 ? 6.124 0.534 60.907 1.00 38.21 16 ALA B CA 1
ATOM 655 C C . ALA B 1 16 ? 7.378 0.900 60.010 1.00 36.52 16 ALA B C 1
ATOM 656 O O . ALA B 1 16 ? 7.818 2.083 59.951 1.00 33.96 16 ALA B O 1
ATOM 658 N N . CYS B 1 17 ? 7.793 -0.049 59.175 1.00 35.94 17 CYS B N 1
ATOM 659 C CA . CYS B 1 17 ? 8.903 0.096 58.248 1.00 35.41 17 CYS B CA 1
ATOM 660 C C . CYS B 1 17 ? 8.675 1.123 57.011 1.00 35.31 17 CYS B C 1
ATOM 661 O O . CYS B 1 17 ? 9.645 1.856 56.641 1.00 36.26 17 CYS B O 1
ATOM 664 N N . PRO B 1 18 ? 7.495 1.183 56.400 1.00 36.24 18 PRO B N 1
ATOM 665 C CA . PRO B 1 18 ? 7.226 2.270 55.434 1.00 36.90 18 PRO B CA 1
ATOM 666 C C . PRO B 1 18 ? 7.453 3.717 55.922 1.00 39.19 18 P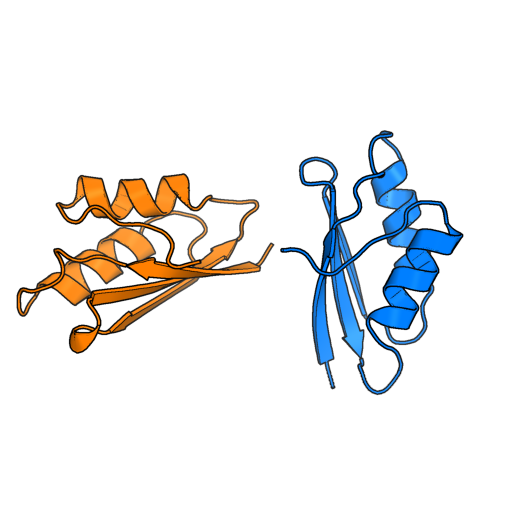RO B C 1
ATOM 667 O O . PRO B 1 18 ? 8.293 4.438 55.311 1.00 40.98 18 PRO B O 1
ATOM 671 N N . ILE B 1 19 ? 6.894 4.068 57.052 1.00 40.72 19 ILE B N 1
ATOM 672 C CA . ILE B 1 19 ? 7.023 5.378 57.603 1.00 41.12 19 ILE B CA 1
ATOM 673 C C . ILE B 1 19 ? 8.485 5.576 58.053 1.00 38.38 19 ILE B C 1
ATOM 674 O O . ILE B 1 19 ? 9.090 6.595 57.744 1.00 37.50 19 ILE B O 1
ATOM 679 N N . THR B 1 20 ? 9.133 4.547 58.511 1.00 36.32 20 THR B N 1
ATOM 680 C CA . THR B 1 20 ? 10.552 4.669 58.842 1.00 36.36 20 THR B CA 1
ATOM 681 C C . THR B 1 20 ? 11.393 5.079 57.588 1.00 37.00 20 THR B C 1
ATOM 682 O O . THR B 1 20 ? 12.108 6.099 57.547 1.00 37.34 20 THR B O 1
ATOM 686 N N . VAL B 1 21 ? 11.196 4.337 56.540 1.00 35.87 21 VAL B N 1
ATOM 687 C CA . VAL B 1 21 ? 11.866 4.604 55.297 1.00 35.92 21 VAL B CA 1
ATOM 688 C C . VAL B 1 21 ? 11.440 5.967 54.683 1.00 33.65 21 VAL B C 1
ATOM 689 O O . VAL B 1 21 ? 12.286 6.748 54.289 1.00 35.05 21 VAL B O 1
ATOM 693 N N . LYS B 1 22 ? 10.146 6.279 54.641 1.00 36.90 22 LYS B N 1
ATOM 694 C CA . LYS B 1 22 ? 9.634 7.585 54.151 1.00 36.15 22 LYS B CA 1
ATOM 695 C C . LYS B 1 22 ? 10.389 8.705 54.814 1.00 36.33 22 LYS B C 1
ATOM 696 O O . LYS B 1 22 ? 10.973 9.644 54.123 1.00 37.93 22 LYS B O 1
ATOM 702 N N . LYS B 1 23 ? 10.384 8.650 56.127 1.00 36.19 23 LYS B N 1
ATOM 703 C CA . LYS B 1 23 ? 11.038 9.704 56.960 1.00 38.94 23 LYS B CA 1
ATOM 704 C C . LYS B 1 23 ? 12.495 9.840 56.593 1.00 39.68 23 LYS B C 1
ATOM 705 O O . LYS B 1 23 ? 12.987 10.940 56.390 1.00 40.84 23 LYS B O 1
ATOM 711 N N . ALA B 1 24 ? 13.201 8.696 56.512 1.00 38.87 24 ALA B N 1
ATOM 712 C CA . ALA B 1 24 ? 14.632 8.672 56.263 1.00 38.18 24 ALA B CA 1
ATOM 713 C C . ALA B 1 24 ? 14.979 9.336 54.922 1.00 38.55 24 ALA B C 1
ATOM 714 O O . ALA B 1 24 ? 15.892 10.171 54.837 1.00 36.10 24 ALA B O 1
ATOM 716 N N . ILE B 1 25 ? 14.179 9.017 53.889 1.00 35.83 25 ILE B N 1
ATOM 717 C CA . ILE B 1 25 ? 14.412 9.579 52.573 1.00 35.08 25 ILE B CA 1
ATOM 718 C C . ILE B 1 25 ? 14.040 11.095 52.461 1.00 36.63 25 ILE B C 1
ATOM 719 O O . ILE B 1 25 ? 14.757 11.864 51.787 1.00 36.78 25 ILE B O 1
ATOM 724 N N . SER B 1 26 ? 12.880 11.486 53.041 1.00 38.48 26 SER B N 1
ATOM 725 C CA . SER B 1 26 ? 12.402 12.883 53.140 1.00 39.76 26 SER B CA 1
ATOM 726 C C . SER B 1 26 ? 13.461 13.839 53.801 1.00 40.73 26 SER B C 1
ATOM 727 O O . SER B 1 26 ? 13.605 14.995 53.466 1.00 38.37 26 SER B O 1
ATOM 730 N N . LYS B 1 27 ? 14.232 13.290 54.721 1.00 41.32 27 LYS B N 1
ATOM 731 C CA . LYS B 1 27 ? 15.326 14.042 55.337 1.00 43.31 27 LYS B CA 1
ATOM 732 C C . LYS B 1 27 ? 16.462 14.426 54.399 1.00 42.11 27 LYS B C 1
ATOM 733 O O . LYS B 1 27 ? 17.136 15.403 54.689 1.00 40.07 27 LYS B O 1
ATOM 739 N N . VAL B 1 28 ? 16.693 13.662 53.307 1.00 40.32 28 VAL B N 1
ATOM 740 C CA . VAL B 1 28 ? 17.789 13.945 52.377 1.00 40.70 28 VAL B CA 1
ATOM 741 C C . VAL B 1 28 ? 17.523 15.283 51.685 1.00 40.39 28 VAL B C 1
ATOM 742 O O . VAL B 1 28 ? 16.414 15.548 51.152 1.00 41.58 28 VAL B O 1
ATOM 746 N N . GLU B 1 29 ? 18.516 16.152 51.755 1.00 40.26 29 GLU B N 1
ATOM 747 C CA . GLU B 1 29 ? 18.336 17.463 51.186 1.00 40.95 29 GLU B CA 1
ATOM 748 C C . GLU B 1 29 ? 18.275 17.263 49.658 1.00 37.35 29 GLU B C 1
ATOM 749 O O . GLU B 1 29 ? 18.998 16.459 49.112 1.00 36.79 29 GLU B O 1
ATOM 755 N N . GLY B 1 30 ? 17.267 17.899 49.062 1.00 34.25 30 GLY B N 1
ATOM 756 C CA . GLY B 1 30 ? 17.011 17.876 47.632 1.00 37.14 30 GLY B CA 1
ATOM 757 C C . GLY B 1 30 ? 15.781 17.007 47.270 1.00 35.74 30 GLY B C 1
ATOM 758 O O . GLY B 1 30 ? 15.237 17.063 46.147 1.00 39.61 30 GLY B O 1
ATOM 759 N N . VAL B 1 31 ? 15.261 16.304 48.272 1.00 35.58 31 VAL B N 1
ATOM 760 C CA . VAL B 1 31 ? 14.096 15.420 48.085 1.00 35.04 31 VAL B CA 1
ATOM 761 C C . VAL B 1 31 ? 12.831 16.263 48.243 1.00 34.89 31 VAL B C 1
ATOM 762 O O . VAL B 1 31 ? 12.680 16.948 49.283 1.00 36.36 31 VAL B O 1
ATOM 766 N N . SER B 1 32 ? 11.987 16.265 47.216 1.00 34.09 32 SER B N 1
ATOM 767 C CA . SER B 1 32 ? 10.697 17.004 47.294 1.00 34.61 32 SER B CA 1
ATOM 768 C C . SER B 1 32 ? 9.467 16.150 47.726 1.00 37.20 32 SER B C 1
ATOM 769 O O . SER B 1 32 ? 8.659 16.620 48.478 1.00 40.18 32 SER B O 1
ATOM 774 N N . LYS B 1 33 ? 9.389 14.905 47.263 1.00 35.19 33 LYS B N 1
ATOM 775 C CA . LYS B 1 33 ? 8.282 14.010 47.543 1.00 36.95 33 LYS B CA 1
ATOM 776 C C . LYS B 1 33 ? 8.765 12.538 47.659 1.00 35.06 33 LYS B C 1
ATOM 777 O O . LYS B 1 33 ? 9.677 12.125 46.933 1.00 36.33 33 LYS B O 1
ATOM 783 N N . VAL B 1 34 ? 8.146 11.787 48.574 1.00 34.76 34 VAL B N 1
ATOM 784 C CA . VAL B 1 34 ? 8.355 10.363 48.760 1.00 33.38 34 VAL B CA 1
ATOM 785 C C . VAL B 1 34 ? 6.983 9.728 48.987 1.00 34.45 34 VAL B C 1
ATOM 786 O O . VAL B 1 34 ? 6.313 10.014 49.984 1.00 33.29 34 VAL B O 1
ATOM 790 N N . ASP B 1 35 ? 6.591 8.834 48.048 1.00 35.19 35 ASP B N 1
ATOM 791 C CA . ASP B 1 35 ? 5.372 8.002 48.166 1.00 35.51 35 ASP B CA 1
ATOM 792 C C . ASP B 1 35 ? 5.781 6.542 48.271 1.00 33.32 35 ASP B C 1
ATOM 793 O O . ASP B 1 35 ? 6.233 6.041 47.355 1.00 33.89 35 ASP B O 1
ATOM 798 N N . VAL B 1 36 ? 5.634 5.934 49.422 1.00 33.84 36 VAL B N 1
ATOM 799 C CA . VAL B 1 36 ? 5.935 4.503 49.689 1.00 35.67 36 VAL B CA 1
ATOM 800 C C . VAL B 1 36 ? 4.684 3.591 49.617 1.00 35.87 36 VAL B C 1
ATOM 801 O O . VAL B 1 36 ? 3.572 4.035 49.875 1.00 36.16 36 VAL B O 1
ATOM 805 N N . THR B 1 37 ? 4.872 2.362 49.129 1.00 36.57 37 THR B N 1
ATOM 806 C CA . THR B 1 37 ? 3.816 1.360 48.978 1.00 36.60 37 THR B CA 1
ATOM 807 C C . THR B 1 37 ? 4.340 0.103 49.719 1.00 37.57 37 THR B C 1
ATOM 808 O O . THR B 1 37 ? 5.289 -0.542 49.286 1.00 36.34 37 THR B O 1
ATOM 812 N N . PHE B 1 38 ? 3.722 -0.211 50.853 1.00 40.32 38 PHE B N 1
ATOM 813 C CA . PHE B 1 38 ? 4.038 -1.413 51.633 1.00 40.48 38 PHE B CA 1
ATOM 814 C C . PHE B 1 38 ? 4.158 -2.683 50.790 1.00 40.45 38 PHE B C 1
ATOM 815 O O . PHE B 1 38 ? 5.213 -3.348 50.811 1.00 42.32 38 PHE B O 1
ATOM 829 N N . GLU B 1 39 ? 3.057 -3.013 50.132 1.00 41.29 39 GLU B N 1
ATOM 830 C CA . GLU B 1 39 ? 2.768 -4.296 49.449 1.00 41.51 39 GLU B CA 1
ATOM 831 C C . GLU B 1 39 ? 3.874 -4.680 48.431 1.00 40.83 39 GLU B C 1
ATOM 832 O O . GLU B 1 39 ? 4.306 -5.858 48.386 1.00 35.67 39 GLU B O 1
ATOM 843 N N . THR B 1 40 ? 4.437 -3.633 47.769 1.00 39.73 40 THR B N 1
ATOM 844 C CA . THR B 1 40 ? 5.443 -3.743 46.770 1.00 40.47 40 THR B CA 1
ATOM 845 C C . THR B 1 40 ? 6.838 -3.359 47.260 1.00 39.49 40 THR B C 1
ATOM 846 O O . THR B 1 40 ? 7.779 -3.433 46.459 1.00 36.93 40 THR B O 1
ATOM 850 N N . ARG B 1 41 ? 6.962 -3.065 48.585 1.00 36.51 41 ARG B N 1
ATOM 851 C CA . ARG B 1 41 ? 8.207 -2.672 49.208 1.00 36.81 41 ARG B CA 1
ATOM 852 C C . ARG B 1 41 ? 8.984 -1.719 48.281 1.00 35.31 41 ARG B C 1
ATOM 853 O O A ARG B 1 41 ? 10.033 -2.045 47.788 0.50 32.79 41 ARG B O 1
ATOM 854 O O B ARG B 1 41 ? 10.033 -2.045 47.788 0.50 32.78 41 ARG B O 1
ATOM 862 N N . GLN B 1 42 ? 8.349 -0.593 47.999 1.00 34.96 42 GLN B N 1
ATOM 863 C CA . GLN B 1 42 ? 8.955 0.427 47.218 1.00 36.32 42 GLN B CA 1
ATOM 864 C C . GLN B 1 42 ? 8.666 1.771 47.683 1.00 35.62 42 GLN B C 1
ATOM 865 O O . GLN B 1 42 ? 7.697 1.983 48.339 1.00 36.08 42 GLN B O 1
ATOM 871 N N . ALA B 1 43 ? 9.512 2.687 47.186 1.00 36.91 43 ALA B N 1
ATOM 872 C CA . ALA B 1 43 ? 9.397 4.096 47.432 1.00 36.31 43 ALA B CA 1
ATOM 873 C C . ALA B 1 43 ? 9.769 4.874 46.186 1.00 35.66 43 ALA B C 1
ATOM 874 O O . ALA B 1 43 ? 10.726 4.614 45.525 1.00 35.80 43 ALA B O 1
ATOM 876 N N . VAL B 1 44 ? 8.988 5.877 45.917 1.00 36.03 44 VAL B N 1
ATOM 877 C CA . VAL B 1 44 ? 9.091 6.673 44.705 1.00 36.63 44 VAL B CA 1
ATOM 878 C C . VAL B 1 44 ? 9.436 8.057 45.221 1.00 37.25 44 VAL B C 1
ATOM 879 O O . VAL B 1 44 ? 8.621 8.714 45.969 1.00 35.22 44 VAL B O 1
ATOM 883 N N . VAL B 1 45 ? 10.620 8.485 44.811 1.00 36.55 45 VAL B N 1
ATOM 884 C CA . VAL B 1 45 ? 11.239 9.682 45.327 1.00 36.71 45 VAL B CA 1
ATOM 885 C C . VAL B 1 45 ? 11.309 10.735 44.187 1.00 36.79 45 VAL B C 1
ATOM 886 O O . VAL B 1 45 ? 11.590 10.344 43.084 1.00 35.79 45 VAL B O 1
ATOM 890 N N . THR B 1 46 ? 10.824 11.965 44.449 1.00 36.27 46 THR B N 1
ATOM 891 C CA . THR B 1 46 ? 10.964 13.073 43.526 1.00 37.28 46 THR B CA 1
ATOM 892 C C . THR B 1 46 ? 12.013 13.960 44.163 1.00 37.75 46 THR B C 1
ATOM 893 O O . THR B 1 46 ? 11.930 14.232 45.394 1.00 36.36 46 THR B O 1
ATOM 897 N N . PHE B 1 47 ? 12.995 14.330 43.360 1.00 37.21 47 PHE B N 1
ATOM 898 C CA . PHE B 1 47 ? 14.165 15.062 43.833 1.00 38.34 47 PHE B CA 1
ATOM 899 C C . PHE B 1 47 ? 14.793 15.918 42.757 1.00 37.26 47 PHE B C 1
ATOM 900 O O . PHE B 1 47 ? 14.579 15.684 41.559 1.00 35.41 47 PHE B O 1
ATOM 908 N N . ASP B 1 48 ? 15.558 16.911 43.216 1.00 36.24 48 ASP B N 1
ATOM 909 C CA . ASP B 1 48 ? 16.306 17.791 42.309 1.00 36.84 48 ASP B CA 1
ATOM 910 C C . ASP B 1 48 ? 17.694 17.155 42.149 1.00 37.54 48 ASP B C 1
ATOM 911 O O . ASP B 1 48 ? 18.488 17.076 43.106 1.00 36.71 48 ASP B O 1
ATOM 916 N N . ASP B 1 49 ? 18.003 16.749 40.941 1.00 37.91 49 ASP B N 1
ATOM 917 C CA . ASP B 1 49 ? 19.203 15.984 40.664 1.00 40.58 49 ASP B CA 1
ATOM 918 C C . ASP B 1 49 ? 20.427 16.892 40.507 1.00 39.87 49 ASP B C 1
ATOM 919 O O . ASP B 1 49 ? 21.470 16.388 40.259 1.00 41.60 49 ASP B O 1
ATOM 924 N N . ALA B 1 50 ? 20.261 18.196 40.708 1.00 38.48 50 ALA B N 1
ATOM 925 C CA . ALA B 1 50 ? 21.401 19.109 40.908 1.00 39.64 50 ALA B CA 1
ATOM 926 C C . ALA B 1 50 ? 21.731 19.307 42.360 1.00 39.17 50 ALA B C 1
ATOM 927 O O . ALA B 1 50 ? 22.792 19.843 42.668 1.00 39.00 50 ALA B O 1
ATOM 929 N N . LYS B 1 51 ? 20.790 18.921 43.263 1.00 37.96 51 LYS B N 1
ATOM 930 C CA . LYS B 1 51 ? 21.021 19.017 44.713 1.00 39.56 51 LYS B CA 1
ATOM 931 C C . LYS B 1 51 ? 21.349 17.722 45.466 1.00 38.89 51 LYS B C 1
ATOM 932 O O . LYS B 1 51 ? 21.803 17.768 46.558 1.00 38.34 51 LYS B O 1
ATOM 938 N N . THR B 1 52 ? 20.880 16.620 44.935 1.00 39.22 52 THR B N 1
ATOM 939 C CA . THR B 1 52 ? 21.191 15.318 45.402 1.00 40.00 52 THR B CA 1
ATOM 940 C C . THR B 1 52 ? 21.320 14.298 44.277 1.00 39.42 52 THR B C 1
ATOM 941 O O . THR B 1 52 ? 21.244 14.605 43.097 1.00 40.63 52 THR B O 1
ATOM 945 N N . SER B 1 53 ? 21.476 13.064 44.666 1.00 40.90 53 SER B N 1
ATOM 946 C CA . SER B 1 53 ? 21.721 11.987 43.744 1.00 39.70 53 SER B CA 1
ATOM 947 C C . SER B 1 53 ? 21.115 10.658 44.345 1.00 39.31 53 SER B C 1
ATOM 948 O O . SER B 1 53 ? 20.707 10.575 45.497 1.00 33.20 53 SER B O 1
ATOM 951 N N . VAL B 1 54 ? 20.978 9.677 43.467 1.00 40.34 54 VAL B N 1
ATOM 952 C CA . VAL B 1 54 ? 20.352 8.439 43.823 1.00 42.87 54 VAL B CA 1
ATOM 953 C C . VAL B 1 54 ? 21.249 7.752 44.813 1.00 42.83 54 VAL B C 1
ATOM 954 O O . VAL B 1 54 ? 20.774 7.105 45.722 1.00 42.51 54 VAL B O 1
ATOM 958 N N . GLN B 1 55 ? 22.548 8.003 44.708 1.00 42.35 55 GLN B N 1
ATOM 959 C CA . GLN B 1 55 ? 23.487 7.461 45.660 1.00 43.30 55 GLN B CA 1
ATOM 960 C C . GLN B 1 55 ? 23.220 7.956 47.046 1.00 38.42 55 GLN B C 1
ATOM 961 O O . GLN B 1 55 ? 23.428 7.260 47.971 1.00 38.38 55 GLN B O 1
ATOM 967 N N . LYS B 1 56 ? 22.840 9.187 47.177 1.00 36.18 56 LYS B N 1
ATOM 968 C CA . LYS B 1 56 ? 22.588 9.774 48.549 1.00 36.47 56 LYS B CA 1
ATOM 969 C C . LYS B 1 56 ? 21.304 9.160 49.132 1.00 35.19 56 LYS B C 1
ATOM 970 O O . LYS B 1 56 ? 21.132 9.080 50.354 1.00 33.54 56 LYS B O 1
ATOM 976 N N . LEU B 1 57 ? 20.382 8.914 48.248 1.00 33.75 57 LEU B N 1
ATOM 977 C CA . LEU B 1 57 ? 19.003 8.380 48.590 1.00 33.92 57 LEU B CA 1
ATOM 978 C C . LEU B 1 57 ? 19.247 6.972 49.035 1.00 35.24 57 LEU B C 1
ATOM 979 O O . LEU B 1 57 ? 18.739 6.554 50.064 1.00 36.99 57 LEU B O 1
ATOM 984 N N . THR B 1 58 ? 20.059 6.234 48.284 1.00 35.16 58 THR B N 1
ATOM 985 C CA . THR B 1 58 ? 20.214 4.829 48.670 1.00 35.86 58 THR B CA 1
ATOM 986 C C . THR B 1 58 ? 20.892 4.622 49.971 1.00 35.89 58 THR B C 1
ATOM 987 O O . THR B 1 58 ? 20.500 3.704 50.752 1.00 37.85 58 THR B O 1
ATOM 991 N N . LYS B 1 59 ? 21.938 5.395 50.187 1.00 36.45 59 LYS B N 1
ATOM 992 C CA . LYS B 1 59 ? 22.655 5.427 51.434 1.00 38.00 59 LYS B CA 1
ATOM 993 C C . LYS B 1 59 ? 21.740 5.881 52.584 1.00 37.18 59 LYS B C 1
ATOM 994 O O . LYS B 1 59 ? 21.829 5.356 53.695 1.00 36.56 59 LYS B O 1
ATOM 1000 N N . ALA B 1 60 ? 20.831 6.831 52.356 1.00 34.81 60 ALA B N 1
ATOM 1001 C CA . ALA B 1 60 ? 19.875 7.227 53.406 1.00 34.24 60 ALA B CA 1
ATOM 1002 C C . ALA B 1 60 ? 19.047 5.996 53.928 1.00 33.99 60 ALA B C 1
ATOM 1003 O O . ALA B 1 60 ? 19.005 5.780 55.122 1.00 32.27 60 ALA B O 1
ATOM 1005 N N . THR B 1 61 ? 18.520 5.173 53.020 1.00 32.22 61 THR B N 1
ATOM 1006 C CA . THR B 1 61 ? 17.797 3.976 53.411 1.00 33.37 61 THR B CA 1
ATOM 1007 C C . THR B 1 61 ? 18.723 2.871 54.058 1.00 32.36 61 THR B C 1
ATOM 1008 O O . THR B 1 61 ? 18.390 2.340 55.050 1.00 32.27 61 THR B O 1
ATOM 1012 N N . ALA B 1 62 ? 19.847 2.582 53.487 1.00 34.06 62 ALA B N 1
ATOM 1013 C CA . ALA B 1 62 ? 20.828 1.636 54.105 1.00 36.40 62 ALA B CA 1
ATOM 1014 C C . ALA B 1 62 ? 21.249 1.970 55.485 1.00 36.30 62 ALA B C 1
ATOM 1015 O O . ALA B 1 62 ? 21.214 1.137 56.400 1.00 39.72 62 ALA B O 1
ATOM 1017 N N . ASP B 1 63 ? 21.538 3.241 55.686 1.00 38.68 63 ASP B N 1
ATOM 1018 C CA . ASP B 1 63 ? 21.943 3.791 56.987 1.00 38.74 63 ASP B CA 1
ATOM 10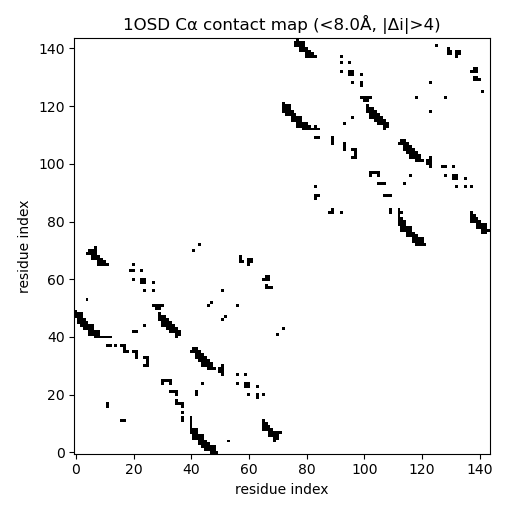19 C C . ASP B 1 63 ? 20.937 3.575 58.103 1.00 37.91 63 ASP B C 1
ATOM 1020 O O . ASP B 1 63 ? 21.317 3.434 59.255 1.00 39.33 63 ASP B O 1
ATOM 1025 N N . ALA B 1 64 ? 19.653 3.544 57.741 1.00 39.02 64 ALA B N 1
ATOM 1026 C CA . ALA B 1 64 ? 18.541 3.196 58.629 1.00 38.54 64 ALA B CA 1
ATOM 1027 C C . ALA B 1 64 ? 18.201 1.740 58.819 1.00 37.15 64 ALA B C 1
ATOM 1028 O O . ALA B 1 64 ? 17.346 1.362 59.660 1.00 36.89 64 ALA B O 1
ATOM 1030 N N . GLY B 1 65 ? 18.793 0.924 58.007 1.00 36.61 65 GLY B N 1
ATOM 1031 C CA . GLY B 1 65 ? 18.568 -0.522 58.057 1.00 37.55 65 GLY B CA 1
ATOM 1032 C C . GLY B 1 65 ? 18.028 -1.186 56.778 1.00 36.03 65 GLY B C 1
ATOM 1033 O O . GLY B 1 65 ? 17.941 -2.394 56.767 1.00 37.53 65 GLY B O 1
ATOM 1034 N N . TYR B 1 66 ? 17.662 -0.405 55.744 1.00 34.62 66 TYR B N 1
ATOM 1035 C CA . TYR B 1 66 ? 16.871 -0.841 54.549 1.00 33.97 66 TYR B CA 1
ATOM 1036 C C . TYR B 1 66 ? 17.605 -0.499 53.248 1.00 34.55 66 TYR B C 1
ATOM 1037 O O . TYR B 1 66 ? 17.283 0.504 52.589 1.00 32.67 66 TYR B O 1
ATOM 1046 N N . PRO B 1 67 ? 18.629 -1.269 52.915 1.00 34.33 67 PRO B N 1
ATOM 1047 C CA . PRO B 1 67 ? 19.300 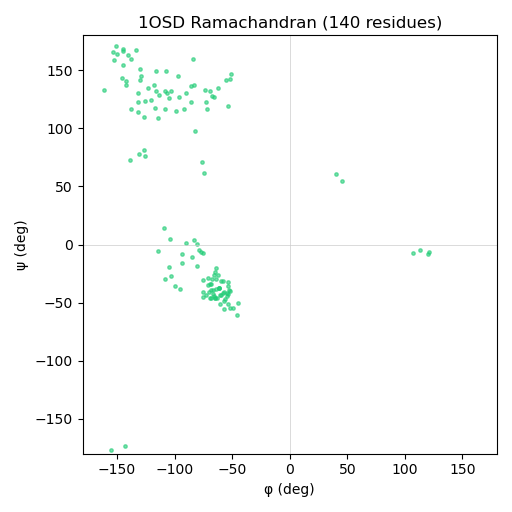-1.058 51.622 1.00 36.14 67 PRO B CA 1
ATOM 1048 C C . PRO B 1 67 ? 18.282 -1.043 50.496 1.00 36.40 67 PRO B C 1
ATOM 1049 O O . PRO B 1 67 ? 17.246 -1.722 50.449 1.00 39.37 67 PRO B O 1
ATOM 1053 N N . SER B 1 68 ? 18.559 -0.170 49.542 1.00 36.76 68 SER B N 1
ATOM 1054 C CA . SER B 1 68 ? 17.674 -0.033 48.421 1.00 34.32 68 SER B CA 1
ATOM 1055 C C . SER B 1 68 ? 18.409 -0.018 47.091 1.00 34.52 68 SER B C 1
ATOM 1056 O O . SER B 1 68 ? 19.668 0.094 47.049 1.00 33.11 68 SER B O 1
ATOM 1059 N N . SER B 1 69 ? 17.605 -0.162 46.018 1.00 33.34 69 SER B N 1
ATOM 1060 C CA . SER B 1 69 ? 18.136 -0.022 44.673 1.00 34.71 69 SER B CA 1
ATOM 1061 C C . SER B 1 69 ? 17.103 0.617 43.757 1.00 34.24 69 SER B C 1
ATOM 1062 O O . SER B 1 69 ? 15.952 0.542 43.963 1.00 35.49 69 SER B O 1
ATOM 1065 N N . VAL B 1 70 ? 17.588 1.254 42.712 1.00 35.42 70 VAL B N 1
ATOM 1066 C CA . VAL B 1 70 ? 16.743 1.818 41.677 1.00 36.01 70 VAL B CA 1
ATOM 1067 C C . VAL B 1 70 ? 16.134 0.688 40.792 1.00 36.01 70 VAL B C 1
ATOM 1068 O O . VAL B 1 70 ? 16.834 -0.170 40.280 1.00 36.30 70 VAL B O 1
ATOM 1072 N N . LYS B 1 71 ? 14.819 0.669 40.743 1.00 39.09 71 LYS B N 1
ATOM 1073 C CA . LYS B 1 71 ? 1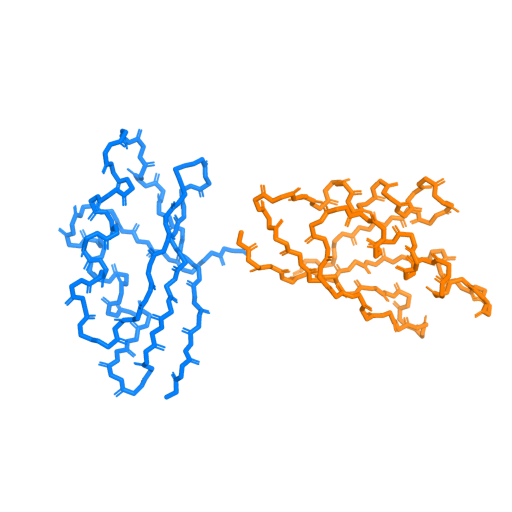4.016 -0.161 39.831 1.00 42.24 71 LYS B CA 1
ATOM 1074 C C . LYS B 1 71 ? 13.951 0.593 38.453 1.00 41.55 71 LYS B C 1
ATOM 1075 O O . LYS B 1 71 ? 13.231 1.598 38.252 1.00 43.95 71 LYS B O 1
ATOM 1081 N N . GLN B 1 72 ? 14.808 0.180 37.556 1.00 40.89 72 GLN B N 1
ATOM 1082 C CA . GLN B 1 72 ? 15.026 0.967 36.324 1.00 40.71 72 GLN B CA 1
ATOM 1083 C C . GLN B 1 72 ? 13.896 0.632 35.318 1.00 41.63 72 GLN B C 1
ATOM 1084 O O . GLN B 1 72 ? 13.481 1.521 34.553 1.00 44.95 72 GLN B O 1
#

Foldseek 3Di:
DKDKFKKAFPPLADPCSQVLLQVLQVPQPFWDDWDADSVRRMIITIGDVVRDDPVVSQVSNVVSPTHIDTDD/DKDKFKKAFPPQADPCSQVLLQVLQVPQPFWDDWDADNVRRMIMTIGDCVRDDVVSSQVSQVVSPTGIDTPD

Sequence (144 aa):
ATQTVTLSVPGMTCSACPITVKKAISKVEGVSKVDVTFETRQAVVTFDDAKTSVQKLTKATADAGYPSSVKQATQTVTLSVPGMTCSACPITVKKAISKVEGVSKVDVTFETRQAVVTFDDAKTSVQKLTKATADAGYPSSVKQ

B-factor: mean 39.18, std 5.76, range [27.07, 71.97]